Protein AF-F4N233-F1 (afdb_monomer_lite)

Structure (mmCIF, N/CA/C/O backbone):
data_AF-F4N233-F1
#
_entry.id   AF-F4N233-F1
#
loop_
_atom_site.group_PDB
_atom_site.id
_atom_site.type_symbol
_atom_site.label_atom_id
_atom_site.label_alt_id
_atom_site.label_comp_id
_atom_site.label_asym_id
_atom_site.label_entity_id
_atom_site.label_seq_id
_atom_site.pdbx_PDB_ins_code
_atom_site.Cartn_x
_atom_site.Cartn_y
_atom_site.Cartn_z
_atom_site.occupancy
_atom_site.B_iso_or_equiv
_atom_site.auth_seq_id
_atom_site.auth_comp_id
_atom_site.auth_asym_id
_atom_site.auth_atom_id
_atom_site.pdbx_PDB_model_num
ATOM 1 N N . MET A 1 1 ? -6.876 0.504 2.275 1.00 83.56 1 MET A N 1
ATOM 2 C CA . MET A 1 1 ? -5.445 0.517 1.883 1.00 83.56 1 MET A CA 1
ATOM 3 C C . MET A 1 1 ? -4.757 1.661 2.629 1.00 83.56 1 MET A C 1
ATOM 5 O O . MET A 1 1 ? -5.432 2.645 2.906 1.00 83.56 1 MET A O 1
ATOM 9 N N . ILE A 1 2 ? -3.482 1.549 3.013 1.00 87.50 2 ILE A N 1
ATOM 10 C CA . ILE A 1 2 ? -2.738 2.639 3.686 1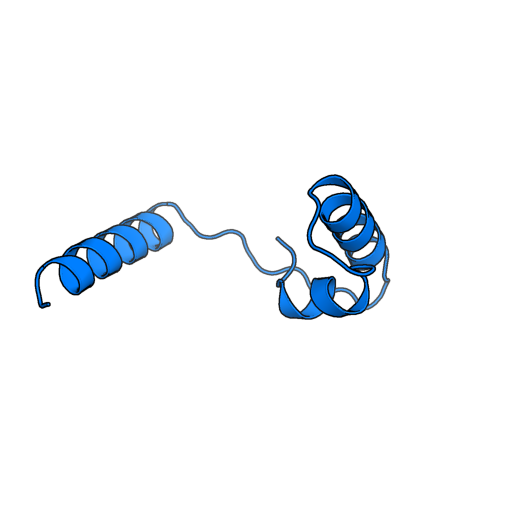.00 87.50 2 ILE A CA 1
ATOM 11 C C . ILE A 1 2 ? -1.930 3.402 2.631 1.00 87.50 2 ILE A C 1
ATOM 13 O O . ILE A 1 2 ? -1.365 2.787 1.728 1.00 87.50 2 ILE A O 1
ATOM 17 N N . SER A 1 3 ? -1.900 4.736 2.708 1.00 86.56 3 SER A N 1
ATOM 18 C CA . SER A 1 3 ? -1.052 5.534 1.813 1.00 86.56 3 SER A CA 1
ATOM 19 C C . SER A 1 3 ? 0.430 5.280 2.127 1.00 86.56 3 SER A C 1
ATOM 21 O O . SER A 1 3 ? 0.804 5.364 3.299 1.00 86.56 3 SER A O 1
ATOM 23 N N . PRO A 1 4 ? 1.303 5.066 1.122 1.00 85.50 4 PRO A N 1
ATOM 24 C CA . PRO A 1 4 ? 2.741 4.879 1.341 1.00 85.50 4 PRO A CA 1
ATOM 25 C C . PRO A 1 4 ? 3.401 6.019 2.129 1.00 85.50 4 PRO A C 1
ATOM 27 O O . PRO A 1 4 ? 4.375 5.801 2.842 1.00 85.50 4 PRO A O 1
ATOM 30 N N . GLN A 1 5 ? 2.846 7.233 2.048 1.00 87.94 5 GLN A N 1
ATOM 31 C CA . GLN A 1 5 ? 3.327 8.397 2.800 1.00 87.94 5 GLN A CA 1
ATOM 32 C C . GLN A 1 5 ? 3.190 8.216 4.317 1.00 87.94 5 GLN A C 1
ATOM 34 O O . GLN A 1 5 ? 4.023 8.723 5.062 1.00 87.94 5 GLN A O 1
ATOM 39 N N . PHE A 1 6 ? 2.173 7.475 4.769 1.00 86.75 6 PHE A N 1
ATOM 40 C CA . PHE A 1 6 ? 1.970 7.172 6.185 1.00 86.75 6 PHE A CA 1
ATOM 41 C C . PHE A 1 6 ? 2.754 5.945 6.646 1.00 86.75 6 PHE A C 1
ATOM 43 O O . PHE A 1 6 ? 2.972 5.811 7.838 1.00 86.75 6 PHE A O 1
ATOM 50 N N . VAL A 1 7 ? 3.198 5.075 5.734 1.00 87.06 7 VAL A N 1
ATOM 51 C CA . VAL A 1 7 ? 4.028 3.901 6.063 1.00 87.06 7 VAL A CA 1
ATOM 52 C C . VAL A 1 7 ? 5.508 4.278 6.146 1.00 87.06 7 VAL A C 1
ATOM 54 O O . VAL A 1 7 ? 6.225 3.779 7.005 1.00 87.06 7 VAL A O 1
ATOM 57 N N . ARG A 1 8 ? 5.962 5.211 5.295 1.00 86.81 8 ARG A N 1
ATOM 58 C CA . ARG A 1 8 ? 7.370 5.632 5.177 1.00 86.81 8 ARG A CA 1
ATOM 59 C C . ARG A 1 8 ? 8.075 5.948 6.510 1.00 86.81 8 ARG A C 1
ATOM 61 O O . ARG A 1 8 ? 9.235 5.570 6.620 1.00 86.81 8 ARG A O 1
ATOM 68 N N . PRO A 1 9 ? 7.445 6.600 7.509 1.00 88.62 9 PRO A N 1
ATOM 69 C CA . PRO A 1 9 ? 8.091 6.857 8.799 1.00 88.62 9 PRO A CA 1
ATOM 70 C C . PRO A 1 9 ? 8.405 5.601 9.629 1.00 88.62 9 PRO A C 1
ATOM 72 O O . PRO A 1 9 ? 9.225 5.684 10.535 1.00 88.62 9 PRO A O 1
ATOM 75 N N . PHE A 1 10 ? 7.757 4.468 9.342 1.00 85.81 10 PHE A N 1
ATOM 76 C CA . PHE A 1 10 ? 7.899 3.209 10.089 1.00 85.81 10 PHE A CA 1
ATOM 77 C C . PHE A 1 10 ? 8.851 2.210 9.421 1.00 85.81 10 PHE A C 1
ATOM 79 O O . PHE A 1 10 ? 9.215 1.206 10.025 1.00 85.81 10 PHE A O 1
ATOM 86 N N . VAL A 1 11 ? 9.276 2.470 8.180 1.00 86.00 11 VAL A N 1
ATOM 87 C CA . VAL A 1 11 ? 10.205 1.595 7.452 1.00 86.00 11 VAL A CA 1
ATOM 88 C C . VAL A 1 11 ? 11.614 1.783 8.012 1.00 86.00 11 VAL A C 1
ATOM 90 O O . VAL A 1 11 ? 12.214 2.854 7.889 1.00 86.00 11 VAL A O 1
ATOM 93 N N . LYS A 1 12 ? 12.157 0.734 8.633 1.00 78.50 12 LYS A N 1
ATOM 94 C CA . LYS A 1 12 ? 13.502 0.735 9.221 1.00 78.50 12 LYS A CA 1
ATOM 95 C C . LYS A 1 12 ? 14.551 0.353 8.166 1.00 78.50 12 LYS A C 1
ATOM 97 O O . LYS A 1 12 ? 14.700 -0.813 7.833 1.00 78.50 12 LYS A O 1
ATOM 102 N N . SER A 1 13 ? 15.355 1.321 7.718 1.00 78.25 13 SER A N 1
ATOM 103 C CA . SER A 1 13 ? 16.510 1.105 6.820 1.00 78.25 13 SER A CA 1
ATOM 104 C C . SER A 1 13 ? 16.153 0.453 5.462 1.00 78.25 13 SER A C 1
ATOM 106 O O . SER A 1 13 ? 15.062 0.666 4.938 1.00 78.25 13 SER A O 1
ATOM 108 N N . ASN A 1 14 ? 17.125 -0.225 4.839 1.00 76.69 14 ASN A N 1
ATOM 109 C CA . ASN A 1 14 ? 17.109 -0.748 3.472 1.00 76.69 14 ASN A CA 1
ATOM 110 C C . ASN A 1 14 ? 15.833 -1.552 3.162 1.00 76.69 14 ASN A C 1
ATOM 112 O O . ASN A 1 14 ? 15.381 -2.345 3.986 1.00 76.69 14 ASN A O 1
ATOM 116 N N . LYS A 1 15 ? 15.274 -1.362 1.960 1.00 71.44 15 LYS A N 1
ATOM 117 C CA . LYS A 1 15 ? 14.015 -2.003 1.557 1.00 71.44 15 LYS A CA 1
ATOM 118 C C . LYS A 1 15 ? 14.120 -3.527 1.631 1.00 71.44 15 LYS A C 1
ATOM 120 O O . LYS A 1 15 ? 14.936 -4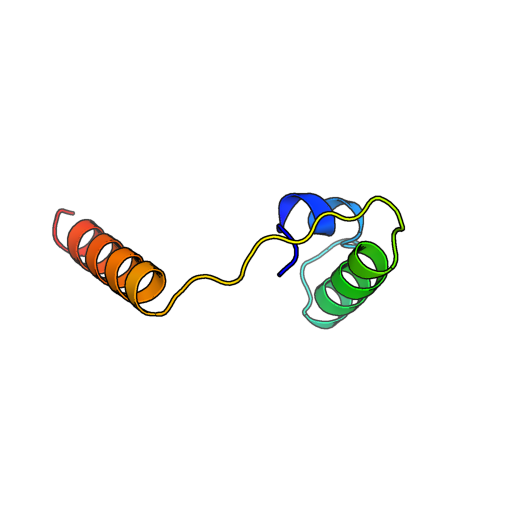.125 0.934 1.00 71.44 15 LYS A O 1
ATOM 125 N N . ASN A 1 16 ? 13.249 -4.128 2.432 1.00 85.12 16 ASN A N 1
ATOM 126 C CA . ASN A 1 16 ? 13.021 -5.564 2.504 1.00 85.12 16 ASN A CA 1
ATOM 127 C C . ASN A 1 16 ? 11.531 -5.797 2.787 1.00 85.12 16 ASN A C 1
ATOM 129 O O . ASN A 1 16 ? 10.961 -5.095 3.624 1.00 85.12 16 ASN A O 1
ATOM 133 N N . ASP A 1 17 ? 10.918 -6.795 2.147 1.00 87.44 17 ASP A N 1
ATOM 134 C CA . ASP A 1 17 ? 9.475 -7.062 2.260 1.00 87.44 17 ASP A CA 1
ATOM 135 C C . ASP A 1 17 ? 9.042 -7.315 3.714 1.00 87.44 17 ASP A C 1
ATOM 137 O O . ASP A 1 17 ? 7.953 -6.920 4.128 1.00 87.44 17 ASP A O 1
ATOM 141 N N . PHE A 1 18 ? 9.924 -7.916 4.523 1.00 86.69 18 PHE A N 1
ATOM 142 C CA . PHE A 1 18 ? 9.694 -8.118 5.956 1.00 86.69 18 PHE A CA 1
ATOM 143 C C . 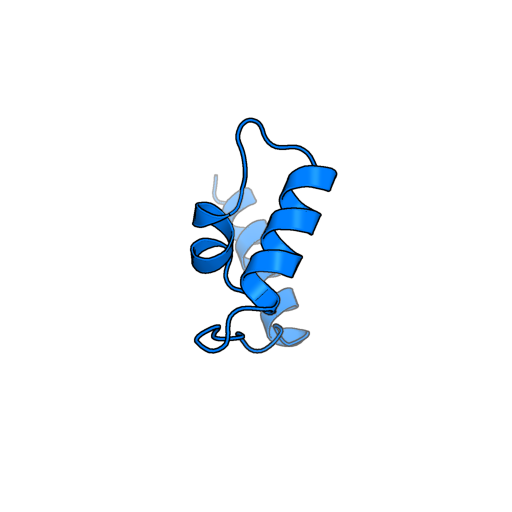PHE A 1 18 ? 9.551 -6.791 6.721 1.00 86.69 18 PHE A C 1
ATOM 145 O O . PHE A 1 18 ? 8.642 -6.631 7.533 1.00 86.69 18 PHE A O 1
ATOM 152 N N . VAL A 1 19 ? 10.431 -5.828 6.435 1.00 87.25 19 VAL A N 1
ATOM 153 C CA . VAL A 1 19 ? 10.429 -4.507 7.081 1.00 87.25 19 VAL A CA 1
ATOM 154 C C . VAL A 1 19 ? 9.211 -3.702 6.636 1.00 87.25 19 VAL A C 1
ATOM 156 O O . VAL A 1 19 ? 8.584 -3.030 7.453 1.00 87.25 19 VAL A O 1
ATOM 159 N N . ASP A 1 20 ? 8.845 -3.795 5.356 1.00 86.81 20 ASP A N 1
ATOM 160 C CA . ASP A 1 20 ? 7.653 -3.131 4.830 1.00 86.81 20 ASP A CA 1
ATOM 161 C C . ASP A 1 20 ? 6.374 -3.699 5.472 1.00 86.81 20 ASP A C 1
ATOM 163 O O . ASP A 1 20 ? 5.479 -2.933 5.832 1.00 86.81 20 ASP A O 1
ATOM 167 N N . ALA A 1 21 ? 6.294 -5.016 5.693 1.00 90.25 21 ALA A N 1
ATOM 168 C CA . ALA A 1 21 ? 5.168 -5.635 6.393 1.00 90.25 21 ALA A CA 1
ATOM 169 C C . ALA A 1 21 ? 5.056 -5.168 7.857 1.00 90.25 21 ALA A C 1
ATOM 171 O O . ALA A 1 21 ? 3.962 -4.800 8.294 1.00 90.25 21 ALA A O 1
ATOM 172 N N . GLU A 1 22 ? 6.170 -5.124 8.598 1.00 90.06 22 GLU A N 1
ATOM 173 C CA . GLU A 1 22 ? 6.212 -4.598 9.973 1.00 90.06 22 GLU A CA 1
ATOM 174 C C . GLU A 1 22 ? 5.749 -3.133 10.011 1.00 90.06 22 GLU A C 1
ATOM 176 O O . GLU A 1 22 ? 4.851 -2.782 10.778 1.00 90.06 22 GLU A O 1
ATOM 181 N N . ALA A 1 23 ? 6.283 -2.301 9.114 1.00 90.75 23 ALA A N 1
ATOM 182 C CA . ALA A 1 23 ? 5.947 -0.885 9.005 1.00 90.75 23 ALA A CA 1
ATOM 183 C C . ALA A 1 23 ? 4.466 -0.649 8.665 1.00 90.75 23 ALA A C 1
ATOM 185 O O . ALA A 1 23 ? 3.842 0.276 9.191 1.00 90.75 23 ALA A O 1
ATOM 186 N N . ILE A 1 24 ? 3.880 -1.482 7.797 1.00 91.25 24 ILE A N 1
ATOM 187 C CA . ILE A 1 24 ? 2.450 -1.431 7.468 1.00 91.25 24 ILE A CA 1
ATOM 188 C C . ILE A 1 24 ? 1.604 -1.802 8.687 1.00 91.25 24 ILE A C 1
ATOM 190 O O . ILE A 1 24 ? 0.619 -1.115 8.956 1.00 91.25 24 ILE A O 1
ATOM 194 N N . CYS A 1 25 ? 1.969 -2.855 9.420 1.00 92.06 25 CYS A N 1
ATOM 195 C CA . CYS A 1 25 ? 1.256 -3.274 10.628 1.00 92.06 25 CYS A CA 1
ATOM 196 C C . CYS A 1 25 ? 1.325 -2.205 11.727 1.00 92.06 25 CYS A C 1
ATOM 198 O O . CYS A 1 25 ? 0.299 -1.863 12.321 1.00 92.06 25 CYS A O 1
ATOM 200 N N . GLU A 1 26 ? 2.502 -1.619 11.948 1.00 91.25 26 GLU A N 1
ATOM 201 C CA . GLU A 1 26 ? 2.686 -0.529 12.907 1.00 91.25 26 GLU A CA 1
ATOM 202 C C . GLU A 1 26 ? 1.854 0.697 12.512 1.00 91.25 26 GLU A C 1
ATOM 204 O O . GLU A 1 26 ? 1.080 1.215 13.323 1.00 91.25 26 GLU A O 1
ATOM 209 N N . ALA A 1 27 ? 1.921 1.104 11.242 1.00 91.38 27 ALA A N 1
ATOM 210 C CA . ALA A 1 27 ? 1.091 2.173 10.702 1.00 91.38 27 ALA A CA 1
ATOM 211 C C . ALA A 1 27 ? -0.408 1.881 10.907 1.00 91.38 27 ALA A C 1
ATOM 213 O O . ALA A 1 27 ? -1.140 2.732 11.416 1.00 91.38 27 ALA A O 1
ATOM 214 N N . ALA A 1 28 ? -0.867 0.676 10.563 1.00 91.19 28 ALA A N 1
ATOM 215 C CA . ALA A 1 28 ? -2.266 0.267 10.686 1.00 91.19 28 ALA A CA 1
ATOM 216 C C . ALA A 1 28 ? -2.780 0.336 12.131 1.00 91.19 28 ALA A C 1
ATOM 218 O O . ALA A 1 28 ? -3.943 0.671 12.346 1.00 91.19 28 ALA A O 1
ATOM 219 N N . SER A 1 29 ? -1.917 0.035 13.105 1.00 91.50 29 SER A N 1
ATOM 220 C CA . SER A 1 29 ? -2.265 0.026 14.530 1.00 91.50 29 SER A CA 1
ATOM 221 C C . SER A 1 29 ? -2.415 1.420 15.154 1.00 91.50 29 SER A C 1
ATOM 223 O O . SER A 1 29 ? -2.938 1.543 16.264 1.00 91.50 29 SER A O 1
ATOM 225 N N . ARG A 1 30 ? -1.985 2.492 14.470 1.00 91.50 30 ARG A N 1
ATOM 226 C CA . ARG A 1 30 ? -2.078 3.848 15.022 1.00 91.50 30 ARG A CA 1
ATOM 227 C C . ARG A 1 30 ? -3.530 4.345 15.057 1.00 91.50 30 ARG A C 1
ATOM 229 O O . ARG A 1 30 ? -4.196 4.347 14.025 1.00 91.50 30 ARG A O 1
ATOM 236 N N . PRO A 1 31 ? -4.000 4.904 16.186 1.00 87.25 31 PRO A N 1
ATOM 237 C CA . PRO A 1 31 ? -5.383 5.370 16.322 1.00 87.25 31 PRO A CA 1
ATOM 238 C C . PRO A 1 31 ? -5.720 6.569 15.420 1.00 87.25 31 PRO A C 1
ATOM 240 O O . PRO A 1 31 ? -6.880 6.786 15.088 1.00 87.25 31 PRO A O 1
ATOM 243 N N . SER A 1 32 ? -4.717 7.342 14.990 1.00 87.31 32 SER A N 1
ATOM 244 C CA . SER A 1 32 ? -4.874 8.458 14.047 1.00 87.31 32 SER A CA 1
ATOM 245 C C . SER A 1 32 ? -4.693 8.058 12.576 1.00 87.31 32 SER A C 1
ATOM 247 O O . SER A 1 32 ? -4.655 8.929 11.702 1.00 87.31 32 SER A O 1
ATOM 249 N N . MET A 1 33 ? -4.551 6.761 12.277 1.00 90.81 33 MET A N 1
ATOM 250 C CA . MET A 1 33 ? -4.287 6.290 10.921 1.00 90.81 33 MET A CA 1
ATOM 251 C C . MET A 1 33 ? -5.487 6.520 9.998 1.00 90.81 33 MET A C 1
ATOM 253 O O . MET A 1 33 ? -6.640 6.281 10.355 1.00 90.81 33 MET A O 1
ATOM 257 N N . ARG A 1 34 ? -5.208 6.966 8.769 1.00 86.94 34 ARG A N 1
ATOM 258 C CA . ARG A 1 34 ? -6.229 7.225 7.747 1.00 86.94 34 ARG A CA 1
ATOM 259 C C . ARG A 1 34 ? -6.071 6.256 6.589 1.00 86.94 34 ARG A C 1
ATOM 261 O O . ARG A 1 34 ? -5.076 6.281 5.864 1.00 86.94 34 ARG A O 1
ATOM 268 N N . PHE A 1 35 ? -7.090 5.431 6.388 1.00 87.12 35 PHE A N 1
ATOM 269 C CA . PHE A 1 35 ? -7.145 4.501 5.271 1.00 87.12 35 PHE A CA 1
ATOM 270 C C . PHE A 1 35 ? 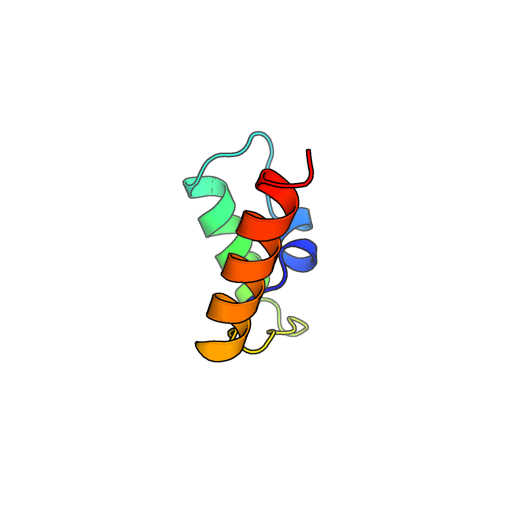-7.710 5.183 4.027 1.00 87.12 35 PHE A C 1
ATOM 272 O O . PHE A 1 35 ? -8.672 5.947 4.090 1.00 87.12 35 PHE A O 1
ATOM 279 N N . VAL A 1 36 ? -7.121 4.870 2.876 1.00 87.25 36 VAL A N 1
ATOM 280 C CA . VAL A 1 36 ? -7.659 5.234 1.567 1.00 87.25 36 VAL A CA 1
ATOM 281 C C . VAL A 1 36 ? -8.502 4.090 1.014 1.00 87.25 36 VAL A C 1
ATOM 283 O O . VAL A 1 36 ? -8.208 2.902 1.236 1.00 87.25 36 VAL A O 1
ATOM 286 N N . LYS A 1 37 ? -9.556 4.455 0.279 1.00 89.81 37 LYS A N 1
ATOM 287 C CA . LYS A 1 37 ? -10.411 3.499 -0.426 1.00 89.81 37 LYS A CA 1
ATOM 288 C C . LYS A 1 37 ? -9.564 2.710 -1.439 1.00 89.81 37 LYS A C 1
ATOM 290 O O . LYS A 1 37 ? -8.740 3.317 -2.128 1.00 89.81 37 LYS A O 1
ATOM 295 N N . PRO A 1 38 ? -9.743 1.383 -1.543 1.00 89.00 38 PRO A N 1
ATOM 296 C CA . PRO A 1 38 ? -9.162 0.610 -2.634 1.00 89.00 38 PRO A CA 1
ATOM 297 C C . PRO A 1 38 ? -9.605 1.169 -3.990 1.00 89.00 38 PRO A C 1
ATOM 299 O O . PRO A 1 38 ? -10.732 1.651 -4.130 1.00 89.00 38 PRO A O 1
ATOM 302 N N . ARG A 1 39 ? -8.722 1.102 -4.988 1.00 89.06 39 ARG A N 1
ATOM 303 C CA . ARG A 1 39 ? -9.081 1.479 -6.360 1.00 89.06 39 ARG A CA 1
ATOM 304 C C . ARG A 1 39 ? -10.153 0.533 -6.891 1.00 89.06 39 ARG A C 1
ATOM 306 O O . ARG A 1 39 ? -10.113 -0.663 -6.606 1.00 89.06 39 ARG A O 1
ATOM 313 N N . THR A 1 40 ? -11.096 1.070 -7.659 1.00 95.12 40 THR A N 1
ATOM 314 C CA . THR A 1 40 ? -12.056 0.242 -8.397 1.00 95.12 40 THR A CA 1
ATOM 315 C C . THR A 1 40 ? -11.386 -0.391 -9.616 1.00 95.12 40 THR A C 1
ATOM 317 O O . THR A 1 40 ? -10.338 0.074 -10.073 1.00 95.12 40 THR A O 1
ATOM 320 N N . GLN A 1 41 ? -12.007 -1.437 -10.163 1.00 95.12 41 GLN A N 1
ATOM 321 C CA . GLN A 1 41 ? -11.534 -2.094 -11.381 1.00 95.12 41 GLN A CA 1
ATOM 322 C C . GLN A 1 41 ? -11.387 -1.098 -12.540 1.00 95.12 41 GLN A C 1
ATOM 324 O O . GLN A 1 41 ? -10.340 -1.062 -13.182 1.00 95.12 41 GLN A O 1
ATOM 329 N N . ASP A 1 42 ? -12.373 -0.220 -12.735 1.00 96.44 42 ASP A N 1
ATOM 330 C CA . ASP A 1 42 ? -12.345 0.796 -13.795 1.00 96.44 42 ASP A CA 1
ATOM 331 C C . ASP A 1 42 ? -11.194 1.792 -13.616 1.00 96.44 42 ASP A C 1
ATOM 333 O O . ASP A 1 42 ? -10.492 2.128 -14.569 1.00 96.44 42 ASP A O 1
ATOM 337 N N . GLN A 1 43 ? -10.938 2.229 -12.377 1.00 94.69 43 GLN A N 1
ATOM 338 C CA . GLN A 1 43 ? -9.813 3.118 -12.067 1.00 94.69 43 GLN A CA 1
ATOM 339 C C . GLN A 1 43 ? -8.465 2.442 -12.340 1.00 94.69 43 GLN A C 1
ATOM 341 O O .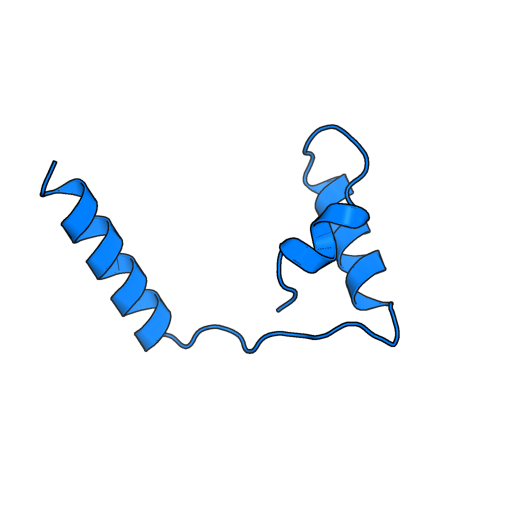 GLN A 1 43 ? -7.525 3.087 -12.810 1.00 94.69 43 GLN A O 1
ATOM 346 N N . GLN A 1 44 ? -8.352 1.145 -12.045 1.00 94.75 44 GLN A N 1
ATOM 347 C CA . GLN A 1 44 ? -7.148 0.370 -12.325 1.00 94.75 44 GLN A CA 1
ATOM 348 C C . GLN A 1 44 ? -6.948 0.151 -13.831 1.00 94.75 44 GLN A C 1
ATOM 350 O O . GLN A 1 44 ? -5.820 0.288 -14.309 1.00 94.75 44 GLN A O 1
ATOM 355 N N . ALA A 1 45 ? -8.023 -0.134 -14.570 1.00 96.38 45 ALA A N 1
ATOM 356 C CA . ALA A 1 45 ? -8.000 -0.280 -16.022 1.00 96.38 45 ALA A CA 1
ATOM 357 C C . ALA A 1 45 ? -7.582 1.030 -16.704 1.00 96.38 45 ALA A C 1
ATOM 359 O O . ALA A 1 45 ? -6.660 1.032 -17.518 1.00 96.38 45 ALA A O 1
ATOM 360 N N . MET A 1 46 ? -8.164 2.161 -16.294 1.00 97.12 46 MET A N 1
ATOM 361 C CA . MET A 1 46 ? -7.791 3.479 -16.811 1.00 97.12 46 MET A CA 1
ATOM 362 C C . MET A 1 46 ? -6.308 3.788 -16.559 1.00 97.12 46 MET A C 1
ATOM 364 O O . MET A 1 46 ? -5.581 4.166 -17.474 1.00 97.12 46 MET A O 1
ATOM 368 N N . ALA A 1 47 ? -5.807 3.538 -15.345 1.00 95.25 47 ALA A N 1
ATOM 369 C CA . ALA A 1 47 ? -4.389 3.725 -15.032 1.00 95.25 47 ALA A CA 1
ATOM 370 C C . ALA A 1 47 ? -3.459 2.803 -15.849 1.00 95.25 47 ALA A C 1
ATOM 372 O O . ALA A 1 47 ? -2.319 3.167 -16.137 1.00 95.25 47 ALA A O 1
ATOM 373 N N . ALA A 1 48 ? -3.909 1.599 -16.215 1.00 96.00 48 ALA A N 1
ATOM 374 C CA . ALA A 1 48 ? -3.162 0.723 -17.114 1.00 96.00 48 ALA A CA 1
ATOM 375 C C . ALA A 1 48 ? -3.100 1.297 -18.538 1.00 96.00 48 ALA A C 1
ATOM 377 O O . ALA A 1 48 ? -2.008 1.365 -19.098 1.00 96.00 48 ALA A O 1
ATOM 378 N N . LEU A 1 49 ? -4.223 1.785 -19.075 1.00 96.69 49 LEU A N 1
ATOM 379 C CA . LEU A 1 49 ? -4.277 2.422 -20.396 1.00 96.69 49 LEU A CA 1
ATOM 380 C C . LEU A 1 49 ? -3.365 3.650 -20.482 1.00 96.69 49 LEU A C 1
ATOM 382 O O . LEU A 1 49 ? -2.624 3.792 -21.451 1.00 96.69 49 LEU A O 1
ATOM 386 N N . HIS A 1 50 ?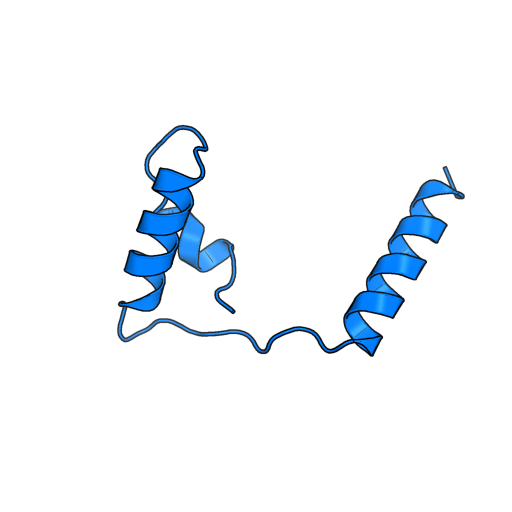 -3.372 4.501 -19.453 1.00 95.69 50 HIS A N 1
ATOM 387 C CA . HIS A 1 50 ? -2.487 5.667 -19.387 1.00 95.69 50 HIS A CA 1
ATOM 388 C C . HIS A 1 50 ? -1.010 5.254 -19.457 1.00 95.69 50 HIS A C 1
ATOM 390 O O . HIS A 1 50 ? -0.266 5.799 -20.262 1.00 95.69 50 HIS A O 1
ATOM 396 N N . ARG A 1 51 ? -0.599 4.227 -18.697 1.00 95.44 51 ARG A N 1
ATOM 397 C CA . ARG A 1 51 ? 0.786 3.723 -18.730 1.00 95.44 51 ARG A CA 1
ATOM 398 C C . ARG A 1 51 ? 1.191 3.165 -20.094 1.00 95.44 51 ARG A C 1
ATOM 400 O O . ARG A 1 51 ? 2.321 3.379 -20.514 1.00 95.44 51 ARG A O 1
ATOM 407 N N . VAL A 1 52 ? 0.289 2.456 -20.777 1.00 95.75 52 VAL A N 1
ATOM 408 C CA . VAL A 1 52 ? 0.543 1.947 -22.138 1.00 95.75 52 VAL A CA 1
ATOM 409 C C . VAL A 1 52 ? 0.707 3.104 -23.118 1.00 95.75 52 VAL A C 1
ATOM 411 O O . VAL A 1 52 ? 1.626 3.089 -23.929 1.00 95.75 52 VAL A O 1
ATOM 414 N N . ARG A 1 53 ? -0.147 4.127 -23.021 1.00 94.81 53 ARG A N 1
ATOM 415 C CA . ARG A 1 53 ? -0.035 5.331 -23.844 1.00 94.81 53 ARG A CA 1
ATOM 416 C C . ARG A 1 53 ? 1.300 6.043 -23.614 1.00 94.81 53 ARG A C 1
ATOM 418 O O . ARG A 1 53 ? 1.981 6.342 -24.587 1.00 94.81 53 ARG A O 1
ATOM 425 N N . ASP A 1 54 ? 1.681 6.269 -22.360 1.00 94.75 54 ASP A N 1
ATOM 426 C CA . ASP A 1 54 ? 2.938 6.946 -22.016 1.00 94.75 54 ASP A CA 1
ATOM 427 C C . ASP A 1 54 ? 4.163 6.175 -22.534 1.00 94.75 54 ASP A C 1
ATOM 429 O O . ASP A 1 54 ? 5.126 6.782 -22.988 1.00 94.75 54 ASP A O 1
ATOM 433 N N . ALA A 1 55 ? 4.114 4.838 -22.532 1.00 92.25 55 ALA A N 1
ATOM 434 C CA . ALA A 1 55 ? 5.185 3.998 -23.069 1.00 92.25 55 ALA A CA 1
ATOM 435 C C . ALA A 1 55 ? 5.303 4.038 -24.607 1.00 92.25 55 ALA A C 1
ATOM 437 O O . ALA A 1 55 ? 6.356 3.698 -25.138 1.00 92.25 55 ALA A O 1
ATOM 438 N N . LEU A 1 56 ? 4.235 4.417 -25.318 1.00 90.31 56 LEU A N 1
ATOM 439 C CA . LEU A 1 56 ? 4.172 4.446 -26.787 1.00 90.31 56 LEU A CA 1
ATOM 440 C C . LEU A 1 56 ? 4.345 5.851 -27.384 1.00 90.31 56 LEU A C 1
ATOM 442 O O . LEU A 1 56 ? 4.549 5.967 -28.588 1.00 90.31 56 LEU A O 1
ATOM 446 N N . ILE A 1 57 ? 4.237 6.905 -26.570 1.00 82.50 57 ILE A N 1
ATOM 447 C CA . ILE A 1 57 ? 4.467 8.309 -26.965 1.00 82.50 57 ILE A CA 1
ATOM 448 C C . ILE A 1 57 ? 5.910 8.741 -26.604 1.00 82.50 57 ILE A C 1
ATOM 450 O O . ILE A 1 57 ? 6.200 9.929 -26.511 1.00 82.50 57 ILE A O 1
ATOM 454 N N . MET A 1 58 ? 6.817 7.778 -26.379 1.00 58.28 58 MET A N 1
ATOM 455 C CA . MET A 1 58 ? 8.246 8.045 -26.157 1.00 58.28 58 MET A CA 1
ATOM 456 C C . MET A 1 58 ? 8.906 8.653 -27.400 1.00 58.28 58 MET A C 1
ATOM 458 O O . MET A 1 58 ? 8.611 8.175 -28.519 1.00 58.28 58 MET A O 1
#

Secondary structure (DSSP, 8-state):
-B-HHHHGGG--SS--HHHHHHHHHHHHH-TT--BPPPPPHHHHHHHHHHHHHHHH--

pLDDT: mean 88.85, std 6.6, range [58.28, 97.12]

Sequence (58 aa):
MISPQFVRPFVKSNKNDFVDAEAICEAASRPSMRFVKPRTQDQQAMAALHRVRDALIM

Organism: NCBI:txid913028

Radius of gyration: 15.39 Å; chains: 1; bounding box: 30×17×43 Å

Foldseek 3Di:
DADVVLLVVQQDDDDDPVSSVRSVVVSVPDPPGDDDDDDDPVRVVVVVVVVVVVVVVD